Protein AF-A0A1B2IQD3-F1 (afdb_monomer_lite)

pLDDT: mean 78.02, std 20.43, range [32.34, 97.75]

Secondary structure (DSSP, 8-state):
-------------------------------THHHHHHHHHHHS-EEEEESS-EEEEEEE--SSGGG-EEEEEEEE-TT---EEEE--SSSSEEESTTSSEEE---SSTTEEE--SEEEEEHHHHHS---S--EEEEEEHHHHHHHHHTT--SSPPPHHHIIIIIHHHHHHH--EEEE-

Sequence (179 aa):
MNKIIKKLALVGACSMLMSSVVATVPSQTVDAVSSKTFSKYSKKFNRVIVTDPIWVYKIYPRYPMYKTKYVKAYKLKPGDTPIVRHRGVDWGWTVGKSYRYCILKDSFSWFDGYSKYKWVDQGLLDGSMKDEHFAYKFTWKQYCQLIKAGIYTTVHPKKLWNSKIKKMIERWKPETDNS

Organism: Lactobacillus helveticus (NCBI:txid1587)

Foldseek 3Di:
DDDDDDDDDDDDDDDDDDDPPPPPPPPPPPPPVVVVVLVVQAVDWFKKFFLAKFWKWFWDADPVRVPIDTHTDDIDDFLDIWTWGADPPCFGIQTHPPSGMGGRDNDCVGIGTDDQWDWDWVCLQQVDPDPWTKTFIDGPVLVSVCRVVVSDDHGDYNVCNVPPVVVSCVVVVTDMDGD

Structure (mmCIF, N/CA/C/O backbone):
data_AF-A0A1B2IQD3-F1
#
_entry.id   AF-A0A1B2IQD3-F1
#
loop_
_atom_site.group_PDB
_atom_site.id
_atom_site.type_symbol
_atom_site.label_atom_id
_atom_site.label_alt_id
_atom_site.label_comp_id
_atom_site.label_asym_id
_atom_site.label_entity_id
_atom_site.label_seq_id
_atom_site.pdbx_PDB_ins_code
_atom_site.Cartn_x
_atom_site.Cartn_y
_atom_site.Cartn_z
_atom_site.occupancy
_atom_site.B_iso_or_equiv
_atom_site.auth_seq_id
_atom_site.auth_comp_id
_atom_site.auth_asym_id
_atom_site.auth_atom_id
_atom_site.pdbx_PDB_model_num
ATOM 1 N N . MET A 1 1 ? 5.065 57.741 -66.660 1.00 35.22 1 MET A N 1
ATOM 2 C CA . MET A 1 1 ? 4.357 56.946 -67.687 1.00 35.22 1 MET A CA 1
ATOM 3 C C . MET A 1 1 ? 3.021 56.465 -67.131 1.00 35.22 1 MET A C 1
ATOM 5 O O . MET A 1 1 ? 3.025 55.801 -66.109 1.00 35.22 1 MET A O 1
ATOM 9 N N . ASN A 1 2 ? 1.931 56.915 -67.771 1.00 32.34 2 ASN A N 1
ATOM 10 C CA . ASN A 1 2 ? 0.556 56.377 -67.908 1.00 32.34 2 ASN A CA 1
ATOM 11 C C . ASN A 1 2 ? 0.074 55.306 -66.903 1.00 32.34 2 ASN A C 1
ATOM 13 O O . ASN A 1 2 ? 0.658 54.237 -66.827 1.00 32.34 2 ASN A O 1
ATOM 17 N N . LYS A 1 3 ? -0.920 55.585 -66.040 1.00 34.31 3 LYS A N 1
ATOM 18 C CA . LYS A 1 3 ? -2.398 55.656 -66.253 1.00 34.31 3 LYS A CA 1
ATOM 19 C C . LYS A 1 3 ? -3.070 54.312 -66.608 1.00 34.31 3 LYS A C 1
ATOM 21 O O . LYS A 1 3 ? -2.569 53.594 -67.460 1.00 34.31 3 LYS A O 1
ATOM 26 N N . ILE A 1 4 ? -4.295 54.148 -66.061 1.00 43.25 4 ILE A N 1
ATOM 27 C CA . ILE A 1 4 ? -5.412 53.214 -66.391 1.00 43.25 4 ILE A CA 1
ATOM 28 C C . ILE A 1 4 ? -5.539 52.063 -65.364 1.00 43.25 4 ILE A C 1
ATOM 30 O O . ILE A 1 4 ? -4.851 51.061 -65.462 1.00 43.25 4 ILE A O 1
ATOM 34 N N . ILE A 1 5 ? -6.263 52.189 -64.240 1.00 45.41 5 ILE A N 1
ATOM 35 C CA . ILE A 1 5 ? -7.735 52.210 -64.044 1.00 45.41 5 ILE A CA 1
ATOM 36 C C . ILE A 1 5 ? -8.493 51.164 -64.877 1.00 45.41 5 ILE A C 1
ATOM 38 O O . ILE A 1 5 ? -8.816 51.423 -66.030 1.00 45.41 5 ILE A O 1
ATOM 42 N N . LYS A 1 6 ? -8.953 50.086 -64.230 1.00 40.22 6 LYS A N 1
ATOM 43 C CA . LYS A 1 6 ? -10.297 49.527 -64.464 1.00 40.22 6 LYS A CA 1
ATOM 44 C C . LYS A 1 6 ? -10.916 49.118 -63.126 1.00 40.22 6 LYS A C 1
ATOM 46 O O . LYS A 1 6 ? -10.506 48.145 -62.507 1.00 40.22 6 LYS A O 1
ATOM 51 N N . LYS A 1 7 ? -11.901 49.905 -62.687 1.00 41.53 7 LYS A N 1
ATOM 52 C CA . LYS A 1 7 ? -12.913 49.496 -61.710 1.00 41.53 7 LYS A CA 1
ATOM 53 C C . LYS A 1 7 ? -13.908 48.579 -62.423 1.00 41.53 7 LYS A C 1
ATOM 55 O O . LYS A 1 7 ? -14.345 48.929 -63.515 1.00 41.53 7 LYS A O 1
ATOM 60 N N . LEU A 1 8 ? -14.345 47.508 -61.771 1.00 42.41 8 LEU A N 1
ATOM 61 C CA . LEU A 1 8 ? -15.718 47.030 -61.912 1.00 42.41 8 LEU A CA 1
ATOM 62 C C . LEU A 1 8 ? -16.184 46.500 -60.555 1.00 42.41 8 LEU A C 1
ATOM 64 O O . LEU A 1 8 ? -15.512 45.688 -59.926 1.00 42.41 8 LEU A O 1
ATOM 68 N N . ALA A 1 9 ? -17.300 47.051 -60.097 1.00 44.28 9 ALA A N 1
ATOM 69 C CA . ALA A 1 9 ? -17.988 46.716 -58.865 1.00 44.28 9 ALA A CA 1
ATOM 70 C C . ALA A 1 9 ? -19.162 45.780 -59.173 1.00 44.28 9 ALA A C 1
ATOM 72 O O . ALA A 1 9 ? -19.805 45.957 -60.204 1.00 44.28 9 ALA A O 1
ATOM 73 N N . LEU A 1 10 ? -19.468 44.860 -58.256 1.00 37.84 10 LEU A N 1
ATOM 74 C CA . LEU A 1 10 ? -20.819 44.349 -57.971 1.00 37.84 10 LEU A CA 1
ATOM 75 C C . LEU A 1 10 ? -20.723 43.544 -56.659 1.00 37.84 10 LEU A C 1
ATOM 77 O O . LEU A 1 10 ? -20.064 42.514 -56.613 1.00 37.84 10 LEU A O 1
ATOM 81 N N . VAL A 1 11 ? -21.030 44.134 -55.502 1.00 43.00 11 VAL A N 1
ATOM 82 C CA . VAL A 1 11 ? -22.332 44.070 -54.807 1.00 43.00 11 VAL A CA 1
ATOM 83 C C . VAL A 1 11 ? -22.933 42.662 -54.787 1.00 43.00 11 VAL A C 1
ATOM 85 O O . VAL A 1 11 ? -23.519 42.204 -55.760 1.00 43.00 11 VAL A O 1
ATOM 88 N N . GLY A 1 12 ? -22.833 42.031 -53.618 1.00 38.12 12 GLY A N 1
ATOM 89 C CA . GLY A 1 12 ? -23.553 40.824 -53.231 1.00 38.12 12 GLY A CA 1
ATOM 90 C C . GLY A 1 12 ? -23.638 40.779 -51.709 1.00 38.12 12 GLY A C 1
ATOM 91 O O . GLY A 1 12 ? -22.811 40.157 -51.052 1.00 38.12 12 GLY A O 1
ATOM 92 N N . ALA A 1 13 ? -24.587 41.526 -51.148 1.00 39.97 13 ALA A N 1
ATOM 93 C CA . ALA A 1 13 ? -24.945 41.450 -49.740 1.00 39.97 13 ALA A CA 1
ATOM 94 C C . ALA A 1 13 ? -25.742 40.165 -49.497 1.00 39.97 13 ALA A C 1
ATOM 96 O O . ALA A 1 13 ? -26.768 39.975 -50.137 1.00 39.97 13 ALA A O 1
ATOM 97 N N . CYS A 1 14 ? -25.298 39.325 -48.563 1.00 35.53 14 CYS A N 1
ATOM 98 C CA . CYS A 1 14 ? -26.161 38.399 -47.830 1.00 35.53 14 CYS A CA 1
ATOM 99 C C . CYS A 1 14 ? -25.472 37.998 -46.521 1.00 35.53 14 CYS A C 1
ATOM 101 O O . CYS A 1 14 ? -24.672 37.071 -46.452 1.00 35.53 14 CYS A O 1
ATOM 103 N N . SER A 1 15 ? -25.770 38.789 -45.496 1.00 39.31 15 SER A N 1
ATOM 104 C CA . SER A 1 15 ? -26.089 38.376 -44.133 1.00 39.31 15 SER A CA 1
ATOM 105 C C . SER A 1 15 ? -25.894 36.891 -43.805 1.00 39.31 15 SER A C 1
ATOM 107 O O . SER A 1 15 ? -26.739 36.079 -44.162 1.00 39.31 15 SER A O 1
ATOM 109 N N . MET A 1 16 ? -24.889 36.569 -42.990 1.00 39.94 16 MET A N 1
ATOM 110 C CA . MET A 1 16 ? -25.037 35.541 -41.956 1.00 39.94 16 MET A CA 1
ATOM 111 C C . MET A 1 16 ? -24.320 35.999 -40.687 1.00 39.94 16 MET A C 1
ATOM 113 O O . MET A 1 16 ? -23.113 35.853 -40.516 1.00 39.94 16 MET A O 1
ATOM 117 N N . LEU A 1 17 ? -25.122 36.589 -39.802 1.00 42.72 17 LEU A N 1
ATOM 118 C CA . LEU A 1 17 ? -24.899 36.589 -38.366 1.00 42.72 17 LEU A CA 1
ATOM 119 C C . LEU A 1 17 ? -24.645 35.144 -37.923 1.00 42.72 17 LEU A C 1
ATOM 121 O O . LEU A 1 17 ? -25.575 34.348 -37.922 1.00 42.72 17 LEU A O 1
ATOM 125 N N . MET A 1 18 ? -23.419 34.814 -37.531 1.00 37.56 18 MET A N 1
ATOM 126 C CA . MET A 1 18 ? -23.156 33.658 -36.674 1.00 37.56 18 MET A CA 1
ATOM 127 C C . MET A 1 18 ? -22.105 34.058 -35.645 1.00 37.56 18 MET A C 1
ATOM 129 O O . MET A 1 18 ? -20.903 33.926 -35.848 1.00 37.56 18 MET A O 1
ATOM 133 N N . SER A 1 19 ? -22.619 34.624 -34.556 1.00 38.31 19 SER A N 1
ATOM 134 C CA . SER A 1 19 ? -22.278 34.244 -33.188 1.00 38.31 19 SER A CA 1
ATOM 135 C C . SER A 1 19 ? -20.834 33.783 -32.988 1.00 38.31 19 SER A C 1
ATOM 137 O O . SER A 1 19 ? -20.534 32.590 -33.045 1.00 38.31 19 SER A O 1
ATOM 139 N N . SER A 1 20 ? -19.942 34.718 -32.664 1.00 40.41 20 SER A N 1
ATOM 140 C CA . SER A 1 20 ? -18.696 34.386 -31.981 1.00 40.41 20 SER A CA 1
ATOM 141 C C . SER A 1 20 ? -19.049 33.843 -30.594 1.00 40.41 20 SER A C 1
ATOM 143 O O . SER A 1 20 ? -19.101 34.583 -29.611 1.00 40.41 20 SER A O 1
ATOM 145 N N . VAL A 1 21 ? -19.350 32.546 -30.519 1.00 41.75 21 VAL A N 1
ATOM 146 C CA . VAL A 1 21 ? -19.318 31.800 -29.266 1.00 41.75 21 VAL A CA 1
ATOM 147 C C . VAL A 1 21 ? -17.871 31.876 -28.806 1.00 41.75 21 VAL A C 1
ATOM 149 O O . VAL A 1 21 ? -16.997 31.186 -29.329 1.00 41.75 21 VAL A O 1
ATOM 152 N N . VAL A 1 22 ? -17.605 32.772 -27.858 1.00 41.66 22 VAL A N 1
ATOM 153 C CA . VAL A 1 22 ? -16.418 32.682 -27.018 1.00 41.66 22 VAL A CA 1
ATOM 154 C C . VAL A 1 22 ? -16.577 31.354 -26.298 1.00 41.66 22 VAL A C 1
ATOM 156 O O . VAL A 1 22 ? -17.323 31.249 -25.328 1.00 41.66 22 VAL A O 1
ATOM 159 N N . ALA A 1 23 ? -15.955 30.309 -26.836 1.00 35.00 23 ALA A N 1
ATOM 160 C CA . ALA A 1 23 ? -15.779 29.069 -26.116 1.00 35.00 23 ALA A CA 1
ATOM 161 C C . ALA A 1 23 ? -14.883 29.412 -24.925 1.00 35.00 23 ALA A C 1
ATOM 163 O O . ALA A 1 23 ? -13.657 29.429 -25.024 1.00 35.00 23 ALA A O 1
ATOM 164 N N . THR A 1 24 ? -15.509 29.755 -23.802 1.00 38.25 24 THR A N 1
ATOM 165 C CA . THR A 1 24 ? -14.909 29.624 -22.486 1.00 38.25 24 THR A CA 1
ATOM 166 C C . THR A 1 24 ? -14.540 28.159 -22.358 1.00 38.25 24 THR A C 1
ATOM 168 O O . THR A 1 24 ? -15.359 27.314 -22.005 1.00 38.25 24 THR A O 1
ATOM 171 N N . VAL A 1 25 ? -13.300 27.840 -22.732 1.00 37.28 25 VAL A N 1
ATOM 172 C CA . VAL A 1 25 ? -12.695 26.555 -22.410 1.00 37.28 25 VAL A CA 1
ATOM 173 C C . VAL A 1 25 ? -12.861 26.438 -20.899 1.00 37.28 25 VAL A C 1
ATOM 175 O O . VAL A 1 25 ? -12.379 27.330 -20.191 1.00 37.28 25 VAL A O 1
ATOM 178 N N . PRO A 1 26 ? -13.609 25.450 -20.379 1.00 34.31 26 PRO A N 1
ATOM 179 C CA . PRO A 1 26 ? -13.748 25.324 -18.945 1.00 34.31 26 PRO A CA 1
ATOM 180 C C . PRO A 1 26 ? -12.332 25.189 -18.405 1.00 34.31 26 PRO A C 1
ATOM 182 O O . PRO A 1 26 ? -11.585 24.300 -18.820 1.00 34.31 26 PRO A O 1
ATOM 185 N N . SER A 1 27 ? -11.949 26.129 -17.539 1.00 40.22 27 SER A N 1
ATOM 186 C CA . SER A 1 27 ? -10.771 25.999 -16.700 1.00 40.22 27 SER A CA 1
ATOM 187 C C . SER A 1 27 ? -10.938 24.671 -15.981 1.00 40.22 27 SER A C 1
ATOM 189 O O . SER A 1 27 ? -11.734 24.555 -15.050 1.00 40.22 27 SER A O 1
ATOM 191 N N . GLN A 1 28 ? -10.273 23.634 -16.486 1.00 38.03 28 GLN A N 1
ATOM 192 C CA . GLN A 1 28 ? -10.142 22.403 -15.744 1.00 38.03 28 GLN A CA 1
ATOM 193 C C . GLN A 1 28 ? -9.324 22.797 -14.527 1.00 38.03 28 GLN A C 1
ATOM 195 O O . GLN A 1 28 ? -8.118 23.029 -14.622 1.00 38.03 28 GLN A O 1
ATOM 200 N N . THR A 1 29 ? -9.998 22.937 -13.391 1.00 37.03 29 THR A N 1
ATOM 201 C CA . THR A 1 29 ? -9.361 22.924 -12.086 1.00 37.03 29 THR A CA 1
ATOM 202 C C . THR A 1 29 ? -8.645 21.588 -11.977 1.00 37.03 29 THR A C 1
ATOM 204 O O . THR A 1 29 ? -9.214 20.584 -11.562 1.00 37.03 29 THR A O 1
ATOM 207 N N . VAL A 1 30 ? -7.394 21.553 -12.438 1.00 43.38 30 VAL A N 1
ATOM 208 C CA . VAL A 1 30 ? -6.486 20.447 -12.182 1.00 43.38 30 VAL A CA 1
ATOM 209 C C . VAL A 1 30 ? -6.277 20.465 -10.680 1.00 43.38 30 VAL A C 1
ATOM 211 O O . VAL A 1 30 ? -5.643 21.383 -10.159 1.00 43.38 30 VAL A O 1
ATOM 214 N N . ASP A 1 31 ? -6.859 19.487 -9.990 1.00 37.41 31 ASP A N 1
ATOM 215 C CA . ASP A 1 31 ? -6.725 19.284 -8.552 1.00 37.41 31 ASP A CA 1
ATOM 216 C C . ASP A 1 31 ? -5.255 19.417 -8.126 1.00 37.41 31 ASP A C 1
ATOM 218 O O . ASP A 1 31 ? -4.444 18.492 -8.243 1.00 37.41 31 ASP A O 1
ATOM 222 N N . ALA A 1 32 ? -4.892 20.590 -7.603 1.00 39.94 32 ALA A N 1
ATOM 223 C CA . ALA A 1 32 ? -3.526 20.931 -7.208 1.00 39.94 32 ALA A CA 1
ATOM 224 C C . ALA A 1 32 ? -3.006 20.064 -6.039 1.00 39.94 32 ALA A C 1
ATOM 226 O O . ALA A 1 32 ? -1.812 20.076 -5.721 1.00 39.94 32 ALA A O 1
ATOM 227 N N . VAL A 1 33 ? -3.881 19.256 -5.429 1.00 43.84 33 VAL A N 1
ATOM 228 C CA . VAL A 1 33 ? -3.546 18.224 -4.438 1.00 43.84 33 VAL A CA 1
ATOM 229 C C . VAL A 1 33 ? -2.713 17.088 -5.064 1.00 43.84 33 VAL A C 1
ATOM 231 O O . VAL A 1 33 ? -1.908 16.450 -4.372 1.00 43.84 33 VAL A O 1
ATOM 234 N N . SER A 1 34 ? -2.807 16.871 -6.385 1.00 58.12 34 SER A N 1
ATOM 235 C CA . SER A 1 34 ? -2.063 15.811 -7.078 1.00 58.12 34 SER A CA 1
ATOM 236 C C . SER A 1 34 ? -0.561 16.129 -7.193 1.00 58.12 34 SER A C 1
ATOM 238 O O . SER A 1 34 ? 0.275 15.278 -6.885 1.00 58.12 34 SER A O 1
ATOM 240 N N . SER A 1 35 ? -0.187 17.374 -7.509 1.00 61.47 35 SER A N 1
ATOM 241 C CA . SER A 1 35 ? 1.203 17.774 -7.800 1.00 61.47 35 SER A CA 1
ATOM 242 C C . SER A 1 35 ? 2.169 17.524 -6.633 1.00 61.47 35 SER A C 1
ATOM 244 O O . SER A 1 35 ? 3.220 16.894 -6.802 1.00 61.47 35 SER A O 1
ATOM 246 N N . LYS A 1 36 ? 1.809 17.947 -5.413 1.00 68.31 36 LYS A N 1
ATOM 247 C CA . LYS A 1 36 ? 2.662 17.756 -4.223 1.00 68.31 36 LYS A CA 1
ATOM 248 C C . LYS A 1 36 ? 2.822 16.277 -3.876 1.00 68.31 36 LYS A C 1
ATOM 250 O O . LYS A 1 36 ? 3.919 15.833 -3.522 1.00 68.31 36 LYS A O 1
ATOM 255 N N . THR A 1 37 ? 1.743 15.510 -4.012 1.00 73.00 37 THR A N 1
ATOM 256 C CA . THR A 1 37 ? 1.734 14.075 -3.728 1.00 73.00 37 THR A CA 1
ATOM 257 C C . THR A 1 37 ? 2.612 13.339 -4.735 1.00 73.00 37 THR A C 1
ATOM 259 O O . THR A 1 37 ? 3.559 12.663 -4.334 1.00 73.00 37 THR A O 1
ATOM 262 N N . PHE A 1 38 ? 2.419 13.557 -6.036 1.00 79.75 38 PHE A N 1
ATOM 263 C CA . PHE A 1 38 ? 3.298 13.010 -7.072 1.00 79.75 38 PHE A CA 1
ATOM 264 C C . PHE A 1 38 ? 4.761 13.440 -6.889 1.00 79.75 38 PHE A C 1
ATOM 266 O O . PHE A 1 38 ? 5.665 12.609 -7.019 1.00 79.75 38 PHE A O 1
ATOM 273 N N . SER A 1 39 ? 5.025 14.688 -6.489 1.00 82.31 39 SER A N 1
ATOM 274 C CA . SER A 1 39 ? 6.379 15.185 -6.203 1.00 82.31 39 SER A CA 1
ATOM 275 C C . SER A 1 39 ? 7.071 14.389 -5.088 1.00 82.31 39 SER A C 1
ATOM 277 O O . SER A 1 39 ? 8.219 13.959 -5.250 1.00 82.31 39 SER A O 1
ATOM 279 N N . LYS A 1 40 ? 6.368 14.088 -3.983 1.00 87.81 40 LYS A N 1
ATOM 280 C CA . LYS A 1 40 ? 6.886 13.240 -2.889 1.00 87.81 40 LYS A CA 1
ATOM 281 C C . LYS A 1 40 ? 7.350 11.871 -3.399 1.00 87.81 40 LYS A C 1
ATOM 283 O O . LYS A 1 40 ? 8.421 11.396 -3.008 1.00 87.81 40 LYS A O 1
ATOM 288 N N . TYR A 1 41 ? 6.560 11.247 -4.270 1.00 90.69 41 TYR A N 1
ATOM 289 C CA . TYR A 1 41 ? 6.852 9.913 -4.798 1.00 90.69 41 TYR A CA 1
ATOM 290 C C . TYR A 1 41 ? 7.826 9.903 -5.977 1.00 90.69 41 TYR A C 1
ATOM 292 O O . TYR A 1 41 ? 8.415 8.861 -6.259 1.00 90.69 41 TYR A O 1
ATOM 300 N N . SER A 1 42 ? 8.042 11.043 -6.629 1.00 89.50 42 SER A N 1
ATOM 301 C CA . SER A 1 42 ? 8.982 11.169 -7.750 1.00 89.50 42 SER A CA 1
ATOM 302 C C . SER A 1 42 ? 10.420 11.402 -7.283 1.00 89.50 42 SER A C 1
ATOM 304 O O . SER A 1 42 ? 11.367 10.964 -7.941 1.00 89.50 42 SER A O 1
ATOM 306 N N . LYS A 1 43 ? 10.608 12.044 -6.120 1.00 89.00 43 LYS A N 1
ATOM 307 C CA . LYS A 1 43 ? 11.936 12.385 -5.575 1.00 89.00 43 LYS A CA 1
ATOM 308 C C . LYS A 1 43 ? 12.727 11.175 -5.082 1.00 89.00 43 LYS A C 1
ATOM 310 O O . LYS A 1 43 ? 13.935 11.110 -5.283 1.00 89.00 43 LYS A O 1
ATOM 315 N N . LYS A 1 44 ? 12.066 10.212 -4.437 1.00 91.25 44 LYS A N 1
ATOM 316 C CA . LYS A 1 44 ? 12.724 9.041 -3.845 1.00 91.25 44 LYS A CA 1
ATOM 317 C C . LYS A 1 44 ? 11.836 7.809 -3.862 1.00 91.25 44 LYS A C 1
ATOM 319 O O . LYS A 1 44 ? 10.629 7.884 -4.064 1.00 91.25 44 LYS A O 1
ATOM 324 N N . PHE A 1 45 ? 12.464 6.673 -3.607 1.00 94.12 45 PHE A N 1
ATOM 325 C CA . PHE A 1 45 ? 11.773 5.428 -3.331 1.00 94.12 45 PHE A CA 1
ATOM 326 C C . PHE A 1 45 ? 11.076 5.491 -1.967 1.00 94.12 45 PHE A C 1
ATOM 328 O O . PHE A 1 45 ? 11.701 5.818 -0.958 1.00 94.12 45 PHE A O 1
ATOM 335 N N . ASN A 1 46 ? 9.788 5.163 -1.937 1.00 95.06 46 ASN A N 1
ATOM 336 C CA . ASN A 1 46 ? 8.946 5.181 -0.748 1.00 95.06 46 ASN A CA 1
ATOM 337 C C . ASN A 1 46 ? 8.411 3.777 -0.470 1.00 95.06 46 ASN A C 1
ATOM 339 O O . ASN A 1 46 ? 8.005 3.069 -1.388 1.00 95.06 46 ASN A O 1
ATOM 343 N N . ARG A 1 47 ? 8.396 3.375 0.803 1.00 95.88 47 ARG A N 1
ATOM 344 C CA . ARG A 1 47 ? 7.683 2.167 1.228 1.00 95.88 47 ARG A CA 1
ATOM 345 C C . ARG A 1 47 ? 6.182 2.446 1.196 1.00 95.88 47 ARG A C 1
ATOM 347 O O . ARG A 1 47 ? 5.743 3.497 1.666 1.00 95.88 47 ARG A O 1
ATOM 354 N N . VAL A 1 48 ? 5.426 1.502 0.660 1.00 95.62 48 VAL A N 1
ATOM 355 C CA . VAL A 1 48 ? 3.965 1.557 0.584 1.00 95.62 48 VAL A CA 1
ATOM 356 C C . VAL A 1 48 ? 3.380 0.226 1.034 1.00 95.62 48 VAL A C 1
ATOM 358 O O . VAL A 1 48 ? 4.126 -0.735 1.227 1.00 95.62 48 VAL A O 1
ATOM 361 N N . ILE A 1 49 ? 2.067 0.171 1.209 1.00 95.44 49 ILE A N 1
ATOM 362 C CA . ILE A 1 4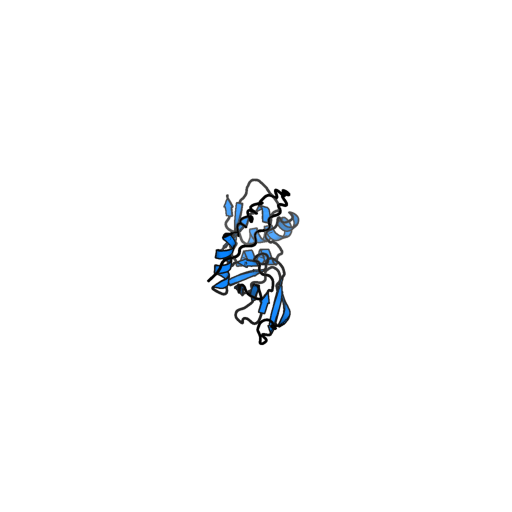9 ? 1.317 -1.074 1.332 1.00 95.44 49 ILE A CA 1
ATOM 363 C C . ILE A 1 49 ? 0.283 -1.163 0.224 1.00 95.44 49 ILE A C 1
ATOM 365 O O . ILE A 1 49 ? -0.418 -0.195 -0.040 1.00 95.44 49 ILE A O 1
ATOM 369 N N . VAL A 1 50 ? 0.193 -2.32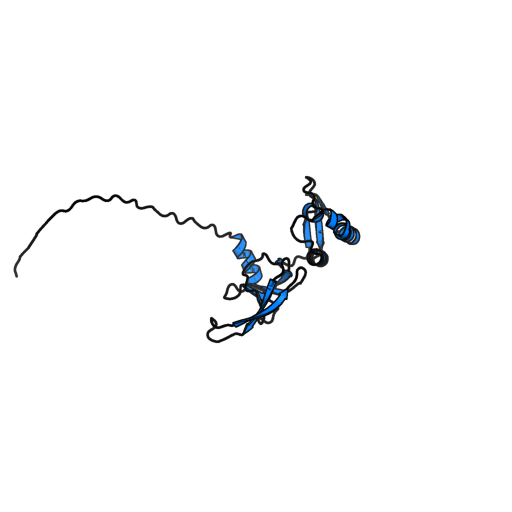0 -0.416 1.00 95.00 50 VAL A N 1
ATOM 370 C CA . VAL A 1 50 ? -0.807 -2.583 -1.447 1.00 95.00 50 VAL A CA 1
ATOM 371 C C . VAL A 1 50 ? -2.175 -2.733 -0.793 1.00 95.00 50 VAL A C 1
ATOM 373 O O . VAL A 1 50 ? -2.342 -3.577 0.087 1.00 95.00 50 VAL A O 1
ATOM 376 N N . THR A 1 51 ? -3.133 -1.916 -1.217 1.00 92.31 51 THR A N 1
ATOM 377 C CA . THR A 1 51 ? -4.541 -1.976 -0.798 1.00 92.31 51 THR A CA 1
ATOM 378 C C . THR A 1 51 ? -5.355 -2.781 -1.803 1.00 92.31 51 THR A C 1
ATOM 380 O O . THR A 1 51 ? -6.103 -3.665 -1.397 1.00 92.31 51 THR A O 1
ATOM 383 N N . ASP A 1 52 ? -5.087 -2.588 -3.100 1.00 90.94 52 ASP A N 1
ATOM 384 C CA . ASP A 1 52 ? -5.740 -3.318 -4.185 1.00 90.94 52 ASP A CA 1
ATOM 385 C C . ASP A 1 52 ? -4.754 -4.193 -4.967 1.00 90.94 52 ASP A C 1
ATOM 387 O O . ASP A 1 52 ? -3.648 -3.749 -5.294 1.00 90.94 52 ASP A O 1
ATOM 391 N N . PRO A 1 53 ? -5.140 -5.424 -5.350 1.00 93.50 53 PRO A N 1
ATOM 392 C CA . PRO A 1 53 ? -4.263 -6.295 -6.116 1.00 93.50 53 PRO A CA 1
ATOM 393 C C . PRO A 1 53 ? -3.831 -5.661 -7.447 1.00 93.50 53 PRO A C 1
ATOM 395 O O . PRO A 1 53 ? -4.672 -5.240 -8.243 1.00 93.50 53 PRO A O 1
ATOM 398 N N . ILE A 1 54 ? -2.531 -5.686 -7.756 1.00 95.56 54 ILE A N 1
ATOM 399 C CA . ILE A 1 54 ? -1.994 -5.047 -8.967 1.00 95.56 54 ILE A CA 1
ATOM 400 C C . ILE A 1 54 ? -0.898 -5.873 -9.644 1.00 95.56 54 ILE A C 1
ATOM 402 O O . ILE A 1 54 ? -0.100 -6.547 -8.993 1.00 95.56 54 ILE A O 1
ATOM 406 N N . TRP A 1 55 ? -0.863 -5.842 -10.978 1.00 96.81 55 TRP A N 1
ATOM 407 C CA . TRP A 1 55 ? 0.161 -6.525 -11.767 1.00 96.81 55 TRP A CA 1
ATOM 408 C C . TRP A 1 55 ? 1.447 -5.709 -11.856 1.00 96.81 55 TRP A C 1
ATOM 410 O O . TRP A 1 55 ? 1.424 -4.524 -12.189 1.00 96.81 55 TRP A O 1
ATOM 420 N N . VAL A 1 56 ? 2.566 -6.391 -11.633 1.00 96.75 56 VAL A N 1
ATOM 421 C CA . VAL A 1 56 ? 3.918 -5.887 -11.845 1.00 96.75 56 VAL A CA 1
ATOM 422 C C . VAL A 1 56 ? 4.475 -6.476 -13.135 1.00 96.75 56 VAL A C 1
ATOM 424 O O . VAL A 1 56 ? 4.345 -7.672 -13.410 1.00 96.75 56 VAL A O 1
ATOM 427 N N . TYR A 1 57 ? 5.126 -5.626 -13.916 1.00 96.19 57 TYR A N 1
ATOM 428 C CA . TYR A 1 57 ? 5.715 -5.946 -15.205 1.00 96.19 57 TYR A CA 1
ATOM 429 C C . TYR A 1 57 ? 7.230 -5.832 -15.121 1.00 96.19 57 TYR A C 1
ATOM 431 O O . TYR A 1 57 ? 7.756 -4.928 -14.480 1.00 96.19 57 TYR A O 1
ATOM 439 N N . LYS A 1 58 ? 7.943 -6.741 -15.778 1.00 95.50 58 LYS A N 1
ATOM 440 C CA . LYS A 1 58 ? 9.382 -6.639 -15.998 1.00 95.50 58 LYS A CA 1
ATOM 441 C C . LYS A 1 58 ? 9.645 -5.787 -17.235 1.00 95.50 58 LYS A C 1
ATOM 443 O O . LYS A 1 58 ? 9.013 -5.989 -18.274 1.00 95.50 58 LYS A O 1
ATOM 448 N N . ILE A 1 59 ? 10.582 -4.858 -17.101 1.00 91.81 59 ILE A N 1
ATOM 449 C CA . ILE A 1 59 ? 10.966 -3.906 -18.139 1.00 91.81 59 ILE A CA 1
ATOM 450 C C . ILE A 1 59 ? 12.109 -4.503 -18.957 1.00 91.81 59 ILE A C 1
ATOM 452 O O . ILE A 1 59 ? 13.146 -4.877 -18.407 1.00 91.81 59 ILE A O 1
ATOM 456 N N . TYR A 1 60 ? 11.920 -4.573 -20.271 1.00 91.31 60 TYR A N 1
ATOM 457 C CA . TYR A 1 60 ? 12.948 -4.940 -21.238 1.00 91.31 60 TYR A CA 1
ATOM 458 C C . TYR A 1 60 ? 13.253 -3.713 -22.100 1.00 91.31 60 TYR A C 1
ATOM 460 O O . TYR A 1 60 ? 12.557 -3.492 -23.100 1.00 91.31 60 TYR A O 1
ATOM 468 N N . PRO A 1 61 ? 14.235 -2.886 -21.692 1.00 85.12 61 PRO A N 1
ATOM 469 C CA . PRO A 1 61 ? 14.565 -1.667 -22.413 1.00 85.12 61 PRO A CA 1
ATOM 470 C C . PRO A 1 61 ? 15.037 -2.015 -23.823 1.00 85.12 61 PRO A C 1
ATOM 472 O O . PRO A 1 61 ? 15.799 -2.962 -24.026 1.00 85.12 61 PRO A O 1
ATOM 475 N N . ARG A 1 62 ? 14.562 -1.252 -24.805 1.00 86.69 62 ARG A N 1
ATOM 476 C CA . ARG A 1 62 ? 15.002 -1.331 -26.200 1.00 86.69 62 ARG A CA 1
ATOM 477 C C . ARG A 1 62 ? 15.302 0.074 -26.694 1.00 86.69 62 ARG A C 1
ATOM 479 O O . ARG A 1 62 ? 14.715 1.032 -26.198 1.00 86.69 62 ARG A O 1
ATOM 486 N N . TYR A 1 63 ? 16.207 0.185 -27.662 1.00 80.25 63 TYR A N 1
ATOM 487 C CA . TYR A 1 63 ? 16.456 1.441 -28.355 1.00 80.25 63 TYR A CA 1
ATOM 488 C C . TYR A 1 63 ? 15.772 1.416 -29.727 1.00 80.25 63 TYR A C 1
ATOM 490 O O . TYR A 1 63 ? 15.921 0.431 -30.457 1.00 80.25 63 TYR A O 1
ATOM 498 N N . PRO A 1 64 ? 15.026 2.465 -30.101 1.00 83.31 64 PRO A N 1
ATOM 499 C CA . PRO A 1 64 ? 14.641 3.635 -29.292 1.00 83.31 64 PRO A CA 1
ATOM 500 C C . PRO A 1 64 ? 13.650 3.303 -28.152 1.00 83.31 64 PRO A C 1
ATOM 502 O O . PRO A 1 64 ? 12.900 2.332 -28.254 1.00 83.31 64 PRO A O 1
ATOM 505 N N . MET A 1 65 ? 13.638 4.110 -27.074 1.00 76.69 65 MET A N 1
ATOM 506 C CA . MET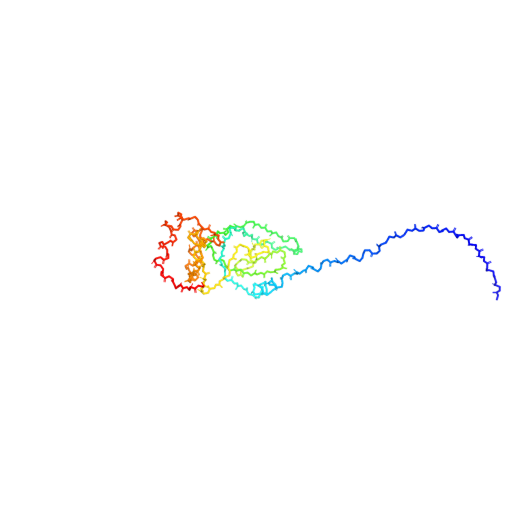 A 1 65 ? 12.928 3.817 -25.805 1.00 76.69 65 MET A CA 1
ATOM 507 C C . MET A 1 65 ? 11.431 3.514 -25.954 1.00 76.69 65 MET A C 1
ATOM 509 O O . MET A 1 65 ? 10.923 2.668 -25.219 1.00 76.69 65 MET A O 1
ATOM 513 N N . TYR A 1 66 ? 10.744 4.110 -26.932 1.00 79.31 66 TYR A N 1
ATOM 514 C CA . TYR A 1 66 ? 9.328 3.832 -27.205 1.00 79.31 66 TYR A CA 1
ATOM 515 C C . TYR A 1 66 ? 9.061 2.373 -27.628 1.00 79.31 66 TYR A C 1
ATOM 517 O O . TYR A 1 66 ? 7.922 1.919 -27.616 1.00 79.31 66 TYR A O 1
ATOM 525 N N . LYS A 1 67 ? 10.103 1.609 -27.988 1.00 84.56 67 LYS A N 1
ATOM 526 C CA . LYS A 1 67 ? 10.023 0.167 -28.282 1.00 84.56 67 LYS A CA 1
ATOM 527 C C . LYS A 1 67 ? 10.234 -0.713 -27.046 1.00 84.56 67 LYS A C 1
ATOM 529 O O . LYS A 1 67 ? 10.378 -1.930 -27.188 1.00 84.56 67 LYS A O 1
ATOM 534 N N . THR A 1 68 ? 10.318 -0.131 -25.848 1.00 86.44 68 THR A N 1
ATOM 535 C CA . THR A 1 68 ? 10.475 -0.884 -24.596 1.00 86.44 68 THR A CA 1
ATOM 536 C C . THR A 1 68 ? 9.334 -1.884 -24.433 1.00 86.44 68 THR A C 1
ATOM 538 O O . THR A 1 68 ? 8.164 -1.555 -24.615 1.00 86.44 68 THR A O 1
ATOM 541 N N . LYS A 1 69 ? 9.677 -3.131 -24.091 1.00 90.69 69 LYS A N 1
ATOM 542 C CA . LYS A 1 69 ? 8.702 -4.209 -23.898 1.00 90.69 69 LYS A CA 1
ATOM 543 C C . LYS A 1 69 ? 8.433 -4.419 -22.409 1.00 90.69 69 LYS A C 1
ATOM 545 O O . LYS A 1 69 ? 9.368 -4.512 -21.613 1.00 90.69 69 LYS A O 1
ATOM 550 N N . TYR A 1 70 ? 7.160 -4.588 -22.059 1.00 92.31 70 TYR A N 1
ATOM 551 C CA . TYR A 1 70 ? 6.709 -4.914 -20.705 1.00 92.31 70 TYR A CA 1
ATOM 552 C C . TYR A 1 70 ? 6.127 -6.323 -20.682 1.00 92.31 70 TYR A C 1
ATOM 554 O O . TYR A 1 70 ? 5.239 -6.649 -21.467 1.00 92.31 70 TYR A O 1
ATOM 562 N N . VAL A 1 71 ? 6.624 -7.174 -19.788 1.00 95.31 71 VAL A N 1
ATOM 563 C CA . VAL A 1 71 ? 6.140 -8.557 -19.638 1.00 95.31 71 VAL A CA 1
ATOM 564 C C . VAL A 1 71 ? 5.602 -8.737 -18.228 1.00 95.31 71 VAL A C 1
ATOM 566 O O . VAL A 1 71 ? 6.285 -8.370 -17.275 1.00 95.31 71 VAL A O 1
ATOM 569 N N . LYS A 1 72 ? 4.393 -9.294 -18.073 1.00 96.56 72 LYS A N 1
ATOM 570 C CA . LYS A 1 72 ? 3.827 -9.605 -16.748 1.00 96.56 72 LYS A CA 1
ATOM 571 C C . LYS A 1 72 ? 4.808 -10.482 -15.967 1.00 96.56 72 LYS A C 1
ATOM 573 O O . LYS A 1 72 ? 5.250 -11.505 -16.477 1.00 96.56 72 LYS A O 1
ATOM 578 N N . ALA A 1 73 ? 5.150 -10.064 -14.753 1.00 96.88 73 ALA A N 1
ATOM 579 C CA . ALA A 1 73 ? 6.111 -10.760 -13.905 1.00 96.88 73 ALA A CA 1
ATOM 580 C C . ALA A 1 73 ? 5.414 -11.438 -12.723 1.00 96.88 73 ALA A C 1
ATOM 582 O O . ALA A 1 73 ? 5.493 -12.650 -12.567 1.00 96.88 73 ALA A O 1
ATOM 583 N N . TYR A 1 74 ? 4.713 -10.661 -11.898 1.00 97.75 74 TYR A N 1
ATOM 584 C CA . TYR A 1 74 ? 3.994 -11.163 -10.727 1.00 97.75 74 TYR A CA 1
ATOM 585 C C . TYR A 1 74 ? 2.872 -10.204 -10.327 1.00 97.75 74 TYR A C 1
ATOM 587 O O . TYR A 1 74 ? 2.802 -9.072 -10.807 1.00 97.75 74 TYR A O 1
ATOM 595 N N . LYS A 1 75 ? 1.982 -10.662 -9.445 1.00 97.19 75 LYS A N 1
ATOM 596 C CA . LYS A 1 75 ? 0.875 -9.868 -8.907 1.00 97.19 75 LYS A CA 1
ATOM 597 C C . LYS A 1 75 ? 1.142 -9.547 -7.440 1.00 97.19 75 LYS A C 1
ATOM 599 O O . LYS A 1 75 ? 1.359 -10.466 -6.655 1.00 97.19 75 LYS A O 1
ATOM 604 N N . LEU A 1 76 ? 1.104 -8.267 -7.088 1.00 96.44 76 LEU A N 1
ATOM 605 C CA . LEU A 1 76 ? 1.082 -7.822 -5.699 1.00 96.44 76 LEU A CA 1
ATOM 606 C C . LEU A 1 76 ? -0.324 -8.019 -5.133 1.00 96.44 76 LEU A C 1
ATOM 608 O O . LEU A 1 76 ? -1.319 -7.729 -5.806 1.00 96.44 76 LEU A O 1
ATOM 612 N N . LYS A 1 77 ? -0.401 -8.531 -3.910 1.00 94.75 77 LYS A N 1
ATOM 613 C CA . LYS A 1 77 ? -1.642 -8.780 -3.177 1.00 94.75 77 LYS A CA 1
ATOM 614 C C . LYS A 1 77 ? -1.836 -7.729 -2.079 1.00 94.75 77 LYS A C 1
ATOM 616 O O . LYS A 1 77 ? -0.850 -7.159 -1.609 1.00 94.75 77 LYS A O 1
ATOM 621 N N . PRO A 1 78 ? -3.082 -7.505 -1.626 1.00 93.69 78 PRO A N 1
ATOM 622 C CA . PRO A 1 78 ? -3.347 -6.660 -0.473 1.00 93.69 78 PRO A CA 1
ATOM 623 C C . PRO A 1 78 ? -2.500 -7.075 0.734 1.00 93.69 78 PRO A C 1
ATOM 625 O O . PRO A 1 78 ? -2.434 -8.254 1.092 1.00 93.69 78 PRO A O 1
ATOM 628 N N . GLY A 1 79 ? -1.823 -6.103 1.339 1.00 91.06 79 GLY A N 1
ATOM 629 C CA . GLY A 1 79 ? -0.913 -6.312 2.462 1.00 91.06 79 GLY A CA 1
ATOM 630 C C . GLY A 1 79 ? 0.567 -6.448 2.086 1.00 91.06 79 GLY A C 1
ATOM 631 O O . GLY A 1 79 ? 1.417 -6.356 2.975 1.00 91.06 79 GLY A O 1
ATOM 632 N N . ASP A 1 80 ? 0.903 -6.628 0.805 1.00 95.50 80 ASP A N 1
ATOM 633 C CA . ASP A 1 80 ? 2.297 -6.597 0.351 1.00 95.50 80 ASP A CA 1
ATOM 634 C C . ASP A 1 80 ? 2.884 -5.192 0.544 1.00 95.50 80 ASP A C 1
ATOM 636 O O . ASP A 1 80 ? 2.193 -4.190 0.364 1.00 95.50 80 ASP A O 1
ATOM 640 N N . THR A 1 81 ? 4.173 -5.096 0.893 1.00 96.12 81 THR A N 1
ATOM 641 C CA . THR A 1 81 ? 4.822 -3.811 1.231 1.00 96.12 81 THR A CA 1
ATOM 642 C C . THR A 1 81 ? 5.992 -3.457 0.308 1.00 96.12 81 THR A C 1
ATOM 644 O O . THR A 1 81 ? 7.153 -3.420 0.738 1.00 96.12 81 THR A O 1
ATOM 647 N N . PRO A 1 82 ? 5.737 -3.212 -0.990 1.00 96.19 82 PRO A N 1
ATOM 648 C CA . PRO A 1 82 ? 6.796 -2.878 -1.921 1.00 96.19 82 PRO A CA 1
ATOM 649 C C . PRO A 1 82 ? 7.382 -1.490 -1.636 1.00 96.19 82 PRO A C 1
ATOM 651 O O . PRO A 1 82 ? 6.815 -0.637 -0.949 1.00 96.19 82 PRO A O 1
ATOM 654 N N . ILE A 1 83 ? 8.553 -1.259 -2.217 1.00 96.88 83 ILE A N 1
ATOM 655 C CA . ILE A 1 83 ? 9.153 0.066 -2.312 1.00 96.88 83 ILE A CA 1
ATOM 656 C C . ILE A 1 83 ? 8.889 0.576 -3.722 1.00 96.88 83 ILE A C 1
ATOM 658 O O . ILE A 1 83 ? 9.243 -0.112 -4.678 1.00 96.88 83 ILE A O 1
ATOM 662 N N . VAL A 1 84 ? 8.308 1.766 -3.860 1.00 95.88 84 VAL A N 1
ATOM 663 C CA . VAL A 1 84 ? 7.955 2.335 -5.164 1.00 95.88 84 VAL A CA 1
ATOM 664 C C . VAL A 1 84 ? 8.441 3.758 -5.365 1.00 95.88 84 VAL A C 1
ATOM 666 O O . VAL A 1 84 ? 8.672 4.502 -4.412 1.00 95.88 84 VAL A O 1
ATOM 669 N N . ARG A 1 85 ? 8.602 4.136 -6.629 1.00 93.81 85 ARG A N 1
ATOM 670 C CA . ARG A 1 85 ? 8.912 5.500 -7.0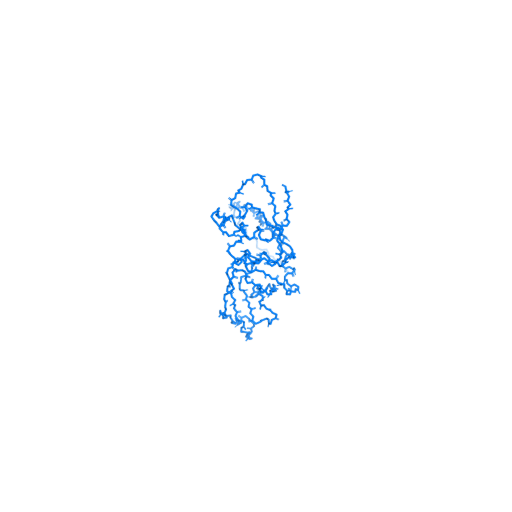58 1.00 93.81 85 ARG A CA 1
ATOM 671 C C . ARG A 1 85 ? 8.048 5.846 -8.263 1.00 93.81 85 ARG A C 1
ATOM 673 O O . ARG A 1 85 ? 7.992 5.061 -9.206 1.00 93.81 85 ARG A O 1
ATOM 680 N N . HIS A 1 86 ? 7.417 7.010 -8.229 1.00 91.94 86 HIS A N 1
ATOM 681 C CA . HIS A 1 86 ? 6.686 7.545 -9.371 1.00 91.94 86 HIS A CA 1
ATOM 682 C C . HIS A 1 86 ? 7.673 8.039 -10.436 1.00 91.94 86 HIS A C 1
ATOM 684 O O . HIS A 1 86 ? 8.715 8.611 -10.097 1.00 91.94 86 HIS A O 1
ATOM 690 N N . ARG A 1 87 ? 7.383 7.788 -11.716 1.00 81.81 87 ARG A N 1
ATOM 691 C CA . ARG A 1 87 ? 8.278 8.167 -12.820 1.00 81.81 87 ARG A CA 1
ATOM 692 C C . ARG A 1 87 ? 7.648 9.115 -13.838 1.00 81.81 87 ARG A C 1
ATOM 694 O O . ARG A 1 87 ? 8.427 9.733 -14.553 1.00 81.81 87 ARG A O 1
ATOM 701 N N . GLY A 1 88 ? 6.321 9.281 -13.861 1.00 64.00 88 GLY A N 1
ATOM 702 C CA . GLY A 1 88 ? 5.628 10.255 -14.718 1.00 64.00 88 GLY A CA 1
ATOM 703 C C . GLY A 1 88 ? 5.917 10.125 -16.221 1.00 64.00 88 GLY A C 1
ATOM 704 O O . GLY A 1 88 ? 5.798 11.108 -16.939 1.00 64.00 88 GLY A O 1
ATOM 705 N N . VAL A 1 89 ? 6.361 8.948 -16.679 1.00 65.25 89 VAL A N 1
ATOM 706 C CA . VAL A 1 89 ? 6.674 8.615 -18.087 1.00 65.25 89 VAL A CA 1
ATOM 707 C C . VAL A 1 89 ? 5.991 7.287 -18.454 1.00 65.25 89 VAL A C 1
ATOM 709 O O . VAL A 1 89 ? 5.159 6.830 -17.678 1.00 65.25 89 VAL A O 1
ATOM 712 N N . ASP A 1 90 ? 6.357 6.656 -19.583 1.00 66.50 90 ASP A N 1
ATOM 713 C CA . ASP A 1 90 ? 5.831 5.407 -20.197 1.00 66.50 90 ASP A CA 1
ATOM 714 C C . ASP A 1 90 ? 5.373 4.264 -19.253 1.00 66.50 90 ASP A C 1
ATOM 716 O O . ASP A 1 90 ? 4.634 3.368 -19.664 1.00 66.50 90 ASP A O 1
ATOM 720 N N . TRP A 1 91 ? 5.793 4.268 -17.986 1.00 77.12 91 TRP A N 1
ATOM 721 C CA . TRP A 1 91 ? 5.189 3.497 -16.902 1.00 77.12 91 TRP A CA 1
ATOM 722 C C . TRP A 1 91 ? 4.993 4.361 -15.643 1.00 77.12 91 TRP A C 1
ATOM 724 O O . TRP A 1 91 ? 5.897 5.090 -15.228 1.00 77.12 91 TRP A O 1
ATOM 734 N N . GLY A 1 92 ? 3.841 4.223 -14.975 1.00 86.25 92 GLY A N 1
ATOM 735 C CA . GLY A 1 92 ? 3.481 5.056 -13.816 1.00 86.25 92 GLY A CA 1
ATOM 736 C C . GLY A 1 92 ? 4.428 4.892 -12.620 1.00 86.25 92 GLY A C 1
ATOM 737 O O . GLY A 1 92 ? 4.991 5.865 -12.108 1.00 86.25 92 GLY A O 1
ATOM 738 N N . TRP A 1 93 ? 4.685 3.647 -12.198 1.00 93.06 93 TRP A N 1
ATOM 739 C CA . TRP A 1 93 ? 5.479 3.374 -10.990 1.00 93.06 93 TRP A CA 1
ATOM 740 C C . TRP A 1 93 ? 6.606 2.388 -11.240 1.00 93.06 93 TRP A C 1
ATOM 742 O O . TRP A 1 93 ? 6.408 1.355 -11.869 1.00 93.06 93 TRP A O 1
ATOM 752 N N . THR A 1 94 ? 7.779 2.651 -10.674 1.00 94.25 94 THR A N 1
ATOM 753 C CA . THR A 1 94 ? 8.846 1.659 -10.520 1.00 94.25 94 THR A CA 1
ATOM 754 C C . THR A 1 94 ? 8.652 0.892 -9.218 1.00 94.25 94 THR A C 1
ATOM 756 O O . THR A 1 94 ? 8.417 1.506 -8.179 1.00 94.25 94 THR A O 1
ATOM 759 N N . VAL A 1 95 ? 8.805 -0.433 -9.269 1.00 95.12 95 VAL A N 1
ATOM 760 C CA . VAL A 1 95 ? 8.715 -1.339 -8.117 1.00 95.12 95 VAL A CA 1
ATOM 761 C C . VAL A 1 95 ? 10.099 -1.895 -7.782 1.00 95.12 95 VAL A C 1
ATOM 763 O O . VAL A 1 95 ? 10.803 -2.433 -8.636 1.00 95.12 95 VAL A O 1
ATOM 766 N N . GLY A 1 96 ? 10.494 -1.777 -6.517 1.00 92.56 96 GLY A N 1
ATOM 767 C CA . GLY A 1 96 ? 11.840 -2.092 -6.048 1.00 92.56 96 GLY A CA 1
ATOM 768 C C . GLY A 1 96 ? 12.875 -1.040 -6.460 1.00 92.56 96 GLY A C 1
ATOM 769 O O . GLY A 1 96 ? 12.603 -0.129 -7.234 1.00 92.56 96 GLY A O 1
ATOM 770 N N . LYS A 1 97 ? 14.100 -1.163 -5.938 1.00 90.19 97 LYS A N 1
ATOM 771 C CA . LYS A 1 97 ? 15.182 -0.186 -6.179 1.00 90.19 97 LYS A CA 1
ATOM 772 C C . LYS A 1 97 ? 15.925 -0.383 -7.509 1.00 90.19 97 LYS A C 1
ATOM 774 O O . LYS A 1 97 ? 16.765 0.436 -7.858 1.00 90.19 97 LYS A O 1
ATOM 779 N N . SER A 1 98 ? 15.652 -1.467 -8.239 1.00 85.94 98 SER A N 1
ATOM 780 C CA . SER A 1 98 ? 16.462 -1.911 -9.382 1.00 85.94 98 SER A CA 1
ATOM 781 C C . SER A 1 98 ? 16.001 -1.387 -10.745 1.00 85.94 98 SER A C 1
ATOM 783 O O . SER A 1 98 ? 16.620 -1.732 -11.744 1.00 85.94 98 SER A O 1
ATOM 785 N N . TYR A 1 99 ? 14.918 -0.601 -10.818 1.00 87.88 99 TYR A N 1
ATOM 786 C CA . TYR A 1 99 ? 14.300 -0.124 -12.073 1.00 87.88 99 TYR A CA 1
ATOM 787 C C . TYR A 1 99 ? 13.932 -1.222 -13.088 1.00 87.88 99 TYR A C 1
ATOM 789 O O . TYR A 1 99 ? 13.574 -0.923 -14.220 1.00 87.88 99 TYR A O 1
ATOM 79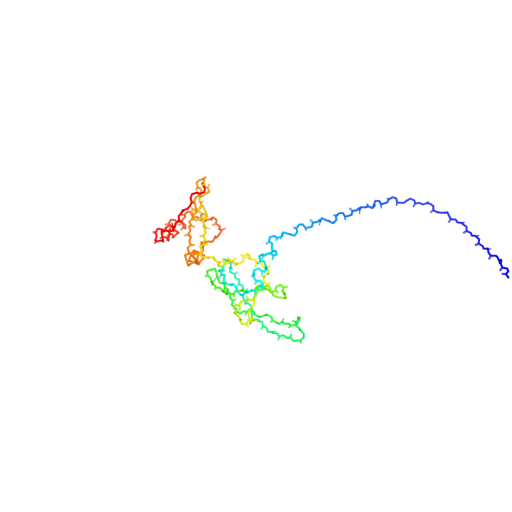7 N N . ARG A 1 100 ? 13.976 -2.500 -12.691 1.00 92.31 100 ARG A N 1
ATOM 798 C CA . ARG A 1 100 ? 13.659 -3.649 -13.554 1.00 92.31 100 ARG A CA 1
ATOM 799 C C . ARG A 1 100 ? 12.170 -3.959 -13.618 1.00 92.31 100 ARG A C 1
ATOM 801 O O . ARG A 1 100 ? 11.755 -4.723 -14.485 1.00 92.31 100 ARG A O 1
ATOM 808 N N . TYR A 1 101 ? 11.393 -3.413 -12.689 1.00 95.06 101 TYR A N 1
ATOM 809 C CA . TYR A 1 101 ? 9.978 -3.710 -12.543 1.00 95.06 101 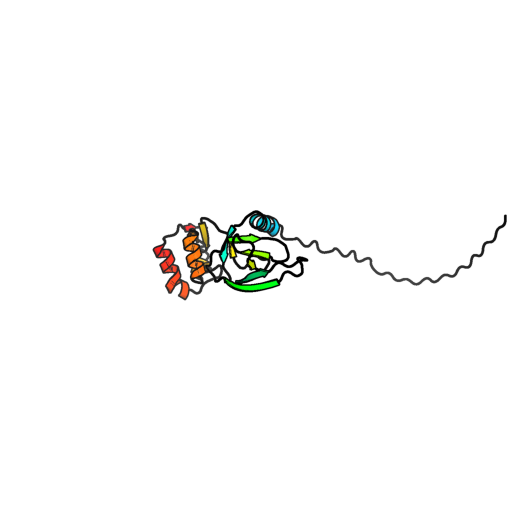TYR A CA 1
ATOM 810 C C . TYR A 1 101 ? 9.154 -2.432 -12.482 1.00 95.06 101 TYR A C 1
ATOM 812 O O . TYR A 1 101 ? 9.561 -1.454 -11.848 1.00 95.06 101 TYR A O 1
ATOM 820 N N . CYS A 1 102 ? 7.985 -2.457 -13.109 1.00 94.19 102 CYS A N 1
ATOM 821 C CA . CYS A 1 102 ? 7.055 -1.345 -13.108 1.00 94.19 102 CYS A CA 1
ATOM 822 C C . CYS A 1 102 ? 5.598 -1.776 -12.944 1.00 94.19 102 CYS A C 1
ATOM 824 O O . CYS A 1 102 ? 5.234 -2.941 -13.107 1.00 94.19 102 CYS A O 1
ATOM 826 N N . ILE A 1 103 ? 4.765 -0.795 -12.628 1.00 94.38 103 ILE A N 1
ATOM 827 C CA . ILE A 1 103 ? 3.311 -0.849 -12.696 1.00 94.38 103 ILE A CA 1
ATOM 828 C C . ILE A 1 103 ? 2.888 0.178 -13.745 1.00 94.38 103 ILE A C 1
ATOM 830 O O . ILE A 1 103 ? 3.291 1.340 -13.686 1.00 94.38 103 ILE A O 1
ATOM 834 N N . LEU A 1 104 ? 2.057 -0.258 -14.689 1.00 90.50 104 LEU A N 1
ATOM 835 C CA . LEU A 1 104 ? 1.578 0.555 -15.814 1.00 90.50 104 LEU A CA 1
ATOM 836 C C . LEU A 1 104 ? 0.321 1.387 -15.476 1.00 90.50 104 LEU A C 1
ATOM 838 O O . LEU A 1 104 ? -0.307 1.942 -16.365 1.00 90.50 104 LEU A O 1
ATOM 842 N N . LYS A 1 105 ? -0.068 1.457 -14.197 1.00 87.06 105 LYS A N 1
ATOM 843 C CA . LYS A 1 105 ? -1.211 2.237 -13.698 1.00 87.06 105 LYS A CA 1
ATOM 844 C C . LYS A 1 105 ? -0.710 3.501 -13.016 1.00 87.06 105 LYS A C 1
ATOM 846 O O . LYS A 1 105 ? -0.082 3.397 -11.967 1.00 87.06 105 LYS A O 1
ATOM 851 N N . ASP A 1 106 ? -1.037 4.673 -13.543 1.00 86.62 106 ASP A N 1
ATOM 852 C CA . ASP A 1 106 ? -0.582 5.942 -12.972 1.00 86.62 106 ASP A CA 1
ATOM 853 C C . ASP A 1 106 ? -1.586 6.539 -11.968 1.00 86.62 106 ASP A C 1
ATOM 855 O O . ASP A 1 106 ? -2.243 7.543 -12.210 1.00 86.62 106 ASP A O 1
ATOM 859 N N . SER A 1 107 ? -1.797 5.851 -10.840 1.00 86.81 107 SER A N 1
ATOM 860 C CA . SER A 1 107 ? -2.683 6.338 -9.770 1.00 86.81 107 SER A CA 1
ATOM 861 C C . SER A 1 107 ? -2.247 5.842 -8.393 1.00 86.81 107 SER A C 1
ATOM 863 O O . SER A 1 107 ? -1.538 4.840 -8.289 1.00 86.81 107 SER A O 1
ATOM 865 N N . PHE A 1 108 ? -2.739 6.501 -7.343 1.00 88.44 108 PHE A N 1
ATOM 866 C CA . PHE A 1 108 ? -2.542 6.115 -5.940 1.00 88.44 108 PHE A CA 1
ATOM 867 C C . PHE A 1 108 ? -3.531 5.057 -5.438 1.00 88.44 108 PHE A C 1
ATOM 869 O O . PHE A 1 108 ? -3.315 4.487 -4.381 1.00 88.44 108 PHE A O 1
ATOM 876 N N . SER A 1 109 ? -4.590 4.764 -6.199 1.00 88.94 109 SER A N 1
ATOM 877 C CA . SER A 1 109 ? -5.708 3.899 -5.770 1.00 88.94 109 SER A CA 1
ATOM 878 C C . SER A 1 109 ? -5.307 2.517 -5.243 1.00 88.94 109 SER A C 1
ATOM 880 O O . SER A 1 109 ? -6.027 1.937 -4.446 1.00 88.94 109 SER A O 1
ATOM 882 N N . TRP A 1 110 ? -4.166 1.982 -5.678 1.00 91.38 110 TRP A N 1
ATOM 883 C CA . TRP A 1 110 ? -3.749 0.620 -5.353 1.00 91.38 110 TRP A CA 1
ATOM 884 C C . TRP A 1 110 ? -2.860 0.513 -4.109 1.00 91.38 110 TRP A C 1
ATOM 886 O O . TRP A 1 110 ? -2.477 -0.603 -3.742 1.00 91.38 110 TRP A O 1
ATOM 896 N N . PHE A 1 111 ? -2.490 1.632 -3.476 1.00 93.75 111 PHE A N 1
ATOM 897 C CA . PHE A 1 111 ? -1.629 1.598 -2.300 1.00 93.75 111 PHE A CA 1
ATOM 898 C C . PHE A 1 111 ? -1.836 2.749 -1.320 1.00 93.75 111 PHE A C 1
ATOM 900 O O . PHE A 1 111 ? -2.221 3.855 -1.681 1.00 93.75 111 PHE A O 1
ATOM 907 N N . ASP A 1 112 ? -1.388 2.508 -0.091 1.00 92.31 112 ASP A N 1
ATOM 908 C CA . ASP A 1 112 ? -1.194 3.531 0.925 1.00 92.31 112 ASP A CA 1
ATOM 909 C C . ASP A 1 112 ? 0.284 3.782 1.221 1.00 92.31 112 ASP A C 1
ATOM 911 O O . ASP A 1 112 ? 1.107 2.868 1.317 1.00 92.31 112 ASP A O 1
ATOM 915 N N . GLY A 1 113 ? 0.633 5.054 1.406 1.00 92.31 113 GLY A N 1
ATOM 916 C CA . GLY A 1 113 ? 1.984 5.460 1.783 1.00 92.31 113 GLY A CA 1
ATOM 917 C C . GLY A 1 113 ? 2.337 5.094 3.222 1.00 92.31 113 GLY A C 1
ATOM 918 O O . GLY A 1 113 ? 1.498 5.203 4.118 1.00 92.31 113 GLY A O 1
ATOM 919 N N . TYR A 1 114 ? 3.608 4.748 3.458 1.00 92.44 114 TYR A N 1
ATOM 920 C CA . TYR A 1 114 ? 4.127 4.546 4.811 1.00 92.44 114 TYR A CA 1
ATOM 921 C C . TYR A 1 114 ? 3.846 5.746 5.722 1.00 92.44 114 TYR A C 1
ATOM 923 O O . TYR A 1 114 ? 4.191 6.889 5.403 1.00 92.44 114 TYR A O 1
ATOM 931 N N . SER A 1 115 ? 3.293 5.443 6.892 1.00 90.06 115 SER A N 1
ATOM 932 C CA . SER A 1 115 ? 3.185 6.343 8.034 1.00 90.06 115 SER A CA 1
ATOM 933 C C . SER A 1 115 ? 3.515 5.568 9.304 1.00 90.06 115 SER A C 1
ATOM 935 O O . SER A 1 115 ? 3.155 4.397 9.412 1.00 90.06 115 SER A O 1
ATOM 937 N N . LYS A 1 116 ? 4.185 6.206 10.274 1.00 91.31 116 LYS A N 1
ATOM 938 C CA . LYS A 1 116 ? 4.508 5.572 11.566 1.00 91.31 116 LYS A CA 1
ATOM 939 C C . LYS A 1 116 ? 3.232 5.075 12.258 1.00 91.31 116 LYS A C 1
ATOM 941 O O . LYS A 1 116 ? 3.206 3.951 12.763 1.00 91.31 116 LYS A O 1
ATOM 946 N N . TYR A 1 117 ? 2.187 5.899 12.197 1.00 92.00 117 TYR A N 1
ATOM 947 C CA . TYR A 1 117 ? 0.852 5.599 12.697 1.00 92.00 117 TYR A CA 1
ATOM 948 C C . TYR A 1 117 ? -0.211 5.889 11.638 1.00 92.00 117 TYR A C 1
ATOM 950 O O . TYR A 1 117 ? -0.045 6.788 10.806 1.00 92.00 117 TYR A O 1
ATOM 958 N N . LYS A 1 118 ? -1.304 5.136 11.680 1.00 90.94 118 LYS A N 1
ATOM 959 C CA . LYS A 1 118 ? -2.503 5.349 10.877 1.00 90.94 118 LYS A CA 1
ATOM 960 C C . LYS A 1 118 ? -3.712 5.353 11.795 1.00 90.94 118 LYS A C 1
ATOM 962 O O . LYS A 1 118 ? -3.926 4.388 12.522 1.00 90.94 118 LYS A O 1
ATOM 967 N N . TRP A 1 119 ? -4.463 6.442 11.737 1.00 89.81 119 TRP A N 1
ATOM 968 C CA . TRP A 1 119 ? -5.775 6.539 12.351 1.00 89.81 119 TRP A CA 1
ATOM 969 C C . TRP A 1 119 ? -6.793 5.907 11.413 1.00 89.81 119 TRP A C 1
ATOM 971 O O . TRP A 1 119 ? -6.779 6.189 10.212 1.00 89.81 119 TRP A O 1
ATOM 981 N N . VAL A 1 120 ? -7.610 5.008 11.949 1.00 88.00 120 VAL A N 1
ATOM 982 C CA . VAL A 1 120 ? -8.699 4.362 11.219 1.00 88.00 120 VAL A CA 1
ATOM 983 C C . VAL A 1 120 ? -9.958 4.510 12.053 1.00 88.00 120 VAL A C 1
ATOM 985 O O . VAL A 1 120 ? -9.980 4.101 13.213 1.00 88.00 120 VAL A O 1
ATOM 988 N N . ASP A 1 121 ? -10.972 5.108 11.445 1.00 86.69 121 ASP A N 1
ATOM 989 C CA . ASP A 1 121 ? -12.297 5.300 12.024 1.00 86.69 121 ASP A CA 1
ATOM 990 C C . ASP A 1 121 ? -12.919 3.951 12.431 1.00 86.69 121 ASP A C 1
ATOM 992 O O . ASP A 1 121 ? -12.807 2.960 11.698 1.00 86.69 121 ASP A O 1
ATOM 996 N N . GLN A 1 122 ? -13.544 3.890 13.610 1.00 85.38 122 GLN A N 1
ATOM 997 C CA . GLN A 1 122 ? -14.187 2.665 14.082 1.00 85.38 122 GLN A CA 1
ATOM 998 C C . GLN A 1 122 ? -15.328 2.214 13.166 1.00 85.38 122 GLN A C 1
ATOM 1000 O O . GLN A 1 122 ? -15.451 1.012 12.933 1.00 85.38 122 GLN A O 1
ATOM 1005 N N . GLY A 1 123 ? -16.128 3.128 12.625 1.00 81.62 123 GLY A N 1
ATOM 1006 C CA . GLY A 1 123 ? -17.256 2.823 11.749 1.00 81.62 123 GLY A CA 1
ATOM 1007 C C . GLY A 1 123 ? -16.839 2.095 10.472 1.00 81.62 123 GLY A C 1
ATOM 1008 O O . GLY A 1 123 ? -17.550 1.208 9.989 1.00 81.62 123 GLY A O 1
ATOM 1009 N N . LEU A 1 124 ? -15.627 2.364 9.967 1.00 81.38 124 LEU A N 1
ATOM 1010 C CA . LEU A 1 124 ? -15.033 1.567 8.884 1.00 81.38 124 LEU A CA 1
ATOM 1011 C C . LEU A 1 124 ? -14.791 0.112 9.309 1.00 81.38 124 LEU A C 1
ATOM 1013 O O . LEU A 1 124 ? -14.939 -0.811 8.508 1.00 81.38 124 LEU A O 1
ATOM 1017 N N . LEU A 1 125 ? -14.422 -0.108 10.570 1.00 83.88 125 LEU A N 1
ATOM 1018 C CA . LEU A 1 125 ? -14.062 -1.415 11.107 1.00 83.88 125 LEU A CA 1
ATOM 1019 C C . LEU A 1 125 ? -15.272 -2.233 11.569 1.00 83.88 125 LEU A C 1
ATOM 1021 O O . LEU A 1 125 ? -15.314 -3.439 11.323 1.00 83.88 125 LEU A O 1
ATOM 1025 N N . ASP A 1 126 ? -16.227 -1.618 12.259 1.00 79.38 126 ASP A N 1
ATOM 1026 C CA . ASP A 1 126 ? -17.365 -2.315 12.862 1.00 79.38 126 ASP A CA 1
ATOM 1027 C C . ASP A 1 126 ? -18.638 -2.304 12.005 1.00 79.38 126 ASP A C 1
ATOM 1029 O O . ASP A 1 126 ? -19.581 -3.059 12.277 1.00 79.38 126 ASP A O 1
ATOM 1033 N N . GLY A 1 127 ? -18.626 -1.515 10.931 1.00 73.62 127 GLY A N 1
ATOM 1034 C CA . GLY A 1 127 ? -19.732 -1.388 9.999 1.00 73.62 127 GLY A CA 1
ATOM 1035 C C . GLY A 1 127 ? -20.840 -0.455 10.475 1.00 73.62 127 GLY A C 1
ATOM 1036 O O . GLY A 1 127 ? -21.910 -0.434 9.864 1.00 73.62 127 GLY A O 1
ATOM 1037 N N . SER A 1 128 ? -20.635 0.257 11.585 1.00 72.19 128 SER A N 1
ATOM 1038 C CA . SER A 1 128 ? -21.627 1.133 12.188 1.00 72.19 128 SER A CA 1
ATOM 1039 C C . SER A 1 128 ? -21.312 2.596 11.878 1.00 72.19 128 SER A C 1
ATOM 1041 O O . SER A 1 128 ? -20.305 3.145 12.298 1.00 72.19 128 SER A O 1
ATOM 1043 N N . MET A 1 129 ? -22.194 3.240 11.115 1.00 64.94 129 MET A N 1
ATOM 1044 C CA . MET A 1 129 ? -22.181 4.692 10.892 1.00 64.94 129 MET A CA 1
ATOM 1045 C C . MET A 1 129 ? -22.909 5.386 12.052 1.00 64.94 129 MET A C 1
ATOM 1047 O O . MET A 1 129 ? -23.918 6.050 11.839 1.00 64.94 129 MET A O 1
ATOM 1051 N N . LYS A 1 130 ? -22.509 5.099 13.294 1.00 64.88 130 LYS A N 1
ATOM 1052 C CA . LYS A 1 130 ? -23.084 5.772 14.465 1.00 64.88 130 LYS A CA 1
ATOM 1053 C C . LYS A 1 130 ? -22.442 7.145 14.636 1.00 64.88 130 LYS A C 1
ATOM 1055 O O . LYS A 1 130 ? -21.288 7.310 14.269 1.00 64.88 130 LYS A O 1
ATOM 1060 N N . ASP A 1 131 ? -23.177 8.060 15.262 1.00 58.78 131 ASP A N 1
ATOM 1061 C CA . ASP A 1 131 ? -22.763 9.454 15.477 1.00 58.78 131 ASP A CA 1
ATOM 1062 C C . ASP A 1 131 ? -21.536 9.607 16.404 1.00 58.78 131 ASP A C 1
ATOM 1064 O O . ASP A 1 131 ? -20.887 10.649 16.409 1.00 58.78 131 ASP A O 1
ATOM 1068 N N . GLU A 1 132 ? -21.188 8.575 17.182 1.00 59.28 132 GLU A N 1
ATOM 1069 C CA . GLU A 1 132 ? -19.961 8.539 17.989 1.00 59.28 132 GLU A CA 1
ATOM 1070 C C . GLU A 1 132 ? -18.784 8.027 17.144 1.00 59.28 132 GLU A C 1
ATOM 1072 O O . GLU A 1 132 ? -18.606 6.821 16.952 1.00 59.28 132 GLU A O 1
ATOM 1077 N N . HIS A 1 133 ? -17.970 8.958 16.646 1.00 68.19 133 HIS A N 1
ATOM 1078 C CA . HIS A 1 133 ? -16.811 8.679 15.802 1.00 68.19 133 HIS A CA 1
ATOM 1079 C C . HIS A 1 133 ? -15.517 8.756 16.616 1.00 68.19 133 HIS A C 1
ATOM 1081 O O . HIS A 1 133 ? -14.915 9.818 16.750 1.00 68.19 133 HIS A O 1
ATOM 1087 N N . PHE A 1 134 ? -15.040 7.628 17.143 1.00 83.38 134 PHE A N 1
ATOM 1088 C CA . PHE A 1 134 ? -13.653 7.553 17.605 1.00 83.38 134 PHE A CA 1
ATOM 1089 C C . PHE A 1 134 ? -12.785 6.743 16.643 1.00 83.38 134 PHE A C 1
ATOM 1091 O O . PHE A 1 134 ? -13.237 5.821 15.955 1.00 83.38 134 PHE A O 1
ATOM 1098 N N . ALA A 1 135 ? -11.506 7.104 16.573 1.00 88.44 135 ALA A N 1
ATOM 1099 C CA . ALA A 1 135 ? -10.541 6.470 15.687 1.00 88.44 135 ALA A CA 1
ATOM 1100 C C . ALA A 1 135 ? -9.523 5.647 16.477 1.00 88.44 135 ALA A C 1
ATOM 1102 O O . ALA A 1 135 ? -9.074 6.037 17.553 1.00 88.44 135 ALA A O 1
ATOM 1103 N N . TYR A 1 136 ? -9.096 4.521 15.907 1.00 90.06 136 TYR A N 1
ATOM 1104 C CA . TYR A 1 136 ? -8.005 3.715 16.447 1.00 90.06 136 TYR A CA 1
ATOM 1105 C C . TYR A 1 136 ? -6.672 4.107 15.818 1.00 90.06 136 TYR A C 1
ATOM 1107 O O . TYR A 1 136 ? -6.529 4.144 14.591 1.00 90.06 136 TYR A O 1
ATOM 1115 N N . LYS A 1 137 ? -5.653 4.311 16.654 1.00 93.69 137 LYS A N 1
ATOM 1116 C CA . LYS A 1 137 ? -4.278 4.560 16.220 1.00 93.69 137 LYS A CA 1
ATOM 1117 C C . LYS A 1 137 ? -3.514 3.254 16.049 1.00 93.69 137 LYS A C 1
ATOM 1119 O O . LYS A 1 137 ? -3.005 2.669 17.005 1.00 93.69 137 LYS A O 1
ATOM 1124 N N . PHE A 1 138 ? -3.346 2.819 14.809 1.00 93.00 138 PHE A N 1
ATOM 1125 C CA . PHE A 1 138 ? -2.544 1.643 14.491 1.00 93.00 138 PHE A CA 1
ATOM 1126 C C . PHE A 1 138 ? -1.105 2.017 14.152 1.00 93.00 138 PHE A C 1
ATOM 1128 O O . PHE A 1 138 ? -0.839 2.930 13.371 1.00 93.00 138 PHE A O 1
ATOM 1135 N N . THR A 1 139 ? -0.145 1.256 14.673 1.00 95.12 139 THR A N 1
ATOM 1136 C CA . THR A 1 139 ? 1.217 1.236 14.121 1.00 95.12 139 THR A CA 1
ATOM 1137 C C . THR A 1 139 ? 1.190 0.753 12.671 1.00 95.12 139 THR A C 1
ATOM 1139 O O . THR A 1 139 ? 0.309 -0.017 12.278 1.00 95.12 139 THR A O 1
ATOM 1142 N N . TRP A 1 140 ? 2.205 1.110 11.876 1.00 93.19 140 TRP A N 1
ATOM 1143 C CA . TRP A 1 140 ? 2.318 0.619 10.494 1.00 93.19 140 TRP A CA 1
ATOM 1144 C C . TRP A 1 140 ? 2.174 -0.906 10.379 1.00 93.19 140 TRP A C 1
ATOM 1146 O O . TRP A 1 140 ? 1.505 -1.405 9.479 1.00 93.19 140 TRP A O 1
ATOM 1156 N N . LYS A 1 141 ? 2.772 -1.664 11.309 1.00 93.56 141 LYS A N 1
ATOM 1157 C CA . LYS A 1 141 ? 2.720 -3.133 11.310 1.00 93.56 141 LYS A CA 1
ATOM 1158 C C . LYS A 1 141 ? 1.298 -3.657 11.529 1.00 93.56 141 LYS A C 1
ATOM 1160 O O . LYS A 1 141 ? 0.890 -4.583 10.833 1.00 93.56 141 LYS A O 1
ATOM 1165 N N . GLN A 1 142 ? 0.559 -3.064 12.465 1.00 94.25 142 GLN A N 1
ATOM 1166 C CA . GLN A 1 142 ? -0.840 -3.411 12.733 1.00 94.25 142 GLN A CA 1
ATOM 1167 C C . GLN A 1 142 ? -1.726 -3.047 11.540 1.00 94.25 142 GLN A C 1
ATOM 1169 O O . GLN A 1 142 ? -2.496 -3.884 11.076 1.00 94.25 142 GLN A O 1
ATOM 1174 N N . TYR A 1 143 ? -1.532 -1.854 10.966 1.00 92.81 143 TYR A N 1
ATOM 1175 C CA . TYR A 1 143 ? -2.223 -1.444 9.744 1.00 92.81 143 TYR A CA 1
ATOM 1176 C C . TYR A 1 143 ? -1.984 -2.440 8.603 1.00 92.81 143 TYR A C 1
ATOM 1178 O O . TYR A 1 143 ? -2.927 -2.902 7.967 1.00 92.81 143 TYR A O 1
ATOM 1186 N N . CYS A 1 144 ? -0.736 -2.884 8.412 1.00 92.50 144 CYS A N 1
ATOM 1187 C CA . CYS A 1 144 ? -0.434 -3.890 7.397 1.00 92.50 144 CYS A CA 1
ATOM 1188 C C . CYS A 1 144 ? -1.164 -5.216 7.619 1.00 92.50 144 CYS A C 1
ATOM 1190 O O . CYS A 1 144 ? -1.570 -5.874 6.661 1.00 92.50 144 CYS A O 1
ATOM 1192 N N . GLN A 1 145 ? -1.326 -5.620 8.878 1.00 92.75 145 GLN A N 1
ATOM 1193 C CA . GLN A 1 145 ? -2.049 -6.835 9.233 1.00 92.75 145 GLN A CA 1
ATOM 1194 C C . GLN A 1 145 ? -3.553 -6.710 8.968 1.00 92.75 145 GLN A C 1
ATOM 1196 O O . GLN A 1 145 ? -4.145 -7.700 8.543 1.00 92.75 145 GLN A O 1
ATOM 1201 N N . LEU A 1 146 ? -4.147 -5.525 9.152 1.00 90.94 146 LEU A N 1
ATOM 1202 C CA . LEU A 1 146 ? -5.539 -5.251 8.774 1.00 90.94 146 LEU A CA 1
ATOM 1203 C C . LEU A 1 146 ? -5.732 -5.392 7.259 1.00 90.94 146 LEU A C 1
ATOM 1205 O O . LEU A 1 146 ? -6.529 -6.222 6.821 1.00 90.94 146 LEU A O 1
ATOM 1209 N N . ILE A 1 147 ? -4.914 -4.706 6.455 1.00 90.81 147 ILE A N 1
ATOM 1210 C CA . ILE A 1 147 ? -5.021 -4.768 4.989 1.00 90.81 147 ILE A CA 1
ATOM 1211 C C . ILE A 1 147 ? -4.806 -6.199 4.474 1.00 90.81 147 ILE A C 1
ATOM 1213 O O . ILE A 1 147 ? -5.600 -6.704 3.681 1.00 90.81 147 ILE A O 1
ATOM 1217 N N . LYS A 1 148 ? -3.797 -6.917 4.992 1.00 90.38 148 LYS A N 1
ATOM 1218 C CA . LYS A 1 148 ? -3.559 -8.335 4.655 1.00 90.38 148 LYS A CA 1
ATOM 1219 C C . LYS A 1 148 ? -4.744 -9.236 5.017 1.00 90.38 148 LYS A C 1
ATOM 1221 O O . LYS A 1 148 ? -4.962 -10.274 4.398 1.00 90.38 148 LYS A O 1
ATOM 1226 N N . ALA A 1 149 ? -5.495 -8.864 6.046 1.00 87.81 149 ALA A N 1
ATOM 1227 C CA . ALA A 1 149 ? -6.678 -9.574 6.491 1.00 87.81 149 ALA A CA 1
ATOM 1228 C C . ALA A 1 149 ? -7.940 -9.259 5.668 1.00 87.81 149 ALA A C 1
ATOM 1230 O O . ALA A 1 149 ? -8.981 -9.835 5.998 1.00 87.81 149 ALA A O 1
ATOM 1231 N N . GLY A 1 150 ? -7.841 -8.415 4.633 1.00 83.56 150 GLY A N 1
ATOM 1232 C CA . GLY A 1 150 ? -8.972 -7.935 3.838 1.00 83.56 150 GLY A CA 1
ATOM 1233 C C . GLY A 1 150 ? -9.763 -6.824 4.531 1.00 83.56 150 GLY A C 1
ATOM 1234 O O . GLY A 1 150 ? -10.903 -6.577 4.158 1.00 83.56 150 GLY A O 1
ATOM 1235 N N . ILE A 1 151 ? -9.177 -6.195 5.554 1.00 84.31 151 ILE A N 1
ATOM 1236 C CA . ILE A 1 151 ? -9.782 -5.113 6.329 1.00 84.31 151 ILE A CA 1
ATOM 1237 C C . ILE A 1 151 ? -9.149 -3.807 5.832 1.00 84.31 151 ILE A C 1
ATOM 1239 O O . ILE A 1 151 ? -8.077 -3.424 6.298 1.00 84.31 151 ILE A O 1
ATOM 1243 N N . TYR A 1 152 ? -9.745 -3.196 4.811 1.00 72.38 152 TYR A N 1
ATOM 1244 C CA . TYR A 1 152 ? -9.252 -2.009 4.106 1.00 72.38 152 TYR A CA 1
ATOM 1245 C C . TYR A 1 152 ? -10.404 -1.030 3.854 1.00 72.38 152 TYR A C 1
ATOM 1247 O O . TYR A 1 152 ? -11.529 -1.492 3.722 1.00 72.38 152 TYR A O 1
ATOM 1255 N N . THR A 1 153 ? -10.079 0.272 3.788 1.00 60.88 153 THR A N 1
ATOM 1256 C CA . THR A 1 153 ? -10.846 1.544 3.603 1.00 60.88 153 THR A CA 1
ATOM 1257 C C . THR A 1 153 ? -12.328 1.532 3.158 1.00 60.88 153 THR A C 1
ATOM 1259 O O . THR A 1 153 ? -12.776 2.434 2.457 1.00 60.88 153 THR A O 1
ATOM 1262 N N . THR A 1 154 ? -13.111 0.541 3.546 1.00 65.62 154 THR A N 1
ATOM 1263 C CA . THR A 1 154 ? -14.514 0.323 3.201 1.00 65.62 154 THR A CA 1
ATOM 1264 C C . THR A 1 154 ? -15.228 -0.185 4.442 1.00 65.62 154 THR A C 1
ATOM 1266 O O . THR A 1 154 ? -14.618 -0.811 5.304 1.00 65.62 154 THR A O 1
ATOM 1269 N N . VAL A 1 155 ? -16.521 0.100 4.536 1.00 71.44 155 VAL A N 1
ATOM 1270 C CA . VAL A 1 155 ? -17.358 -0.327 5.658 1.00 71.44 155 VAL A CA 1
ATOM 1271 C C . VAL A 1 155 ? -17.425 -1.854 5.685 1.00 71.44 155 VAL A C 1
ATOM 1273 O O . VAL A 1 155 ? -17.874 -2.486 4.724 1.00 71.44 155 VAL A O 1
ATOM 1276 N N . HIS A 1 156 ? -16.971 -2.462 6.778 1.00 75.56 156 HIS A N 1
ATOM 1277 C CA . HIS A 1 156 ? -16.952 -3.915 6.903 1.00 75.56 156 HIS A CA 1
ATOM 1278 C C . HIS A 1 156 ? -18.242 -4.487 7.508 1.00 75.56 156 HIS A C 1
ATOM 1280 O O . HIS A 1 156 ? -18.852 -3.873 8.378 1.00 75.56 156 HIS A O 1
ATOM 1286 N N . PRO A 1 157 ? -18.661 -5.711 7.125 1.00 78.00 157 PRO A N 1
ATOM 1287 C CA . PRO A 1 157 ? -19.815 -6.350 7.747 1.00 78.00 157 PRO A CA 1
ATOM 1288 C C . PRO A 1 157 ? -19.578 -6.632 9.236 1.00 78.00 157 PRO A C 1
ATOM 1290 O O . PRO A 1 157 ? -18.531 -7.163 9.617 1.00 78.00 157 PRO A O 1
ATOM 1293 N N . LYS A 1 158 ? -20.613 -6.453 10.066 1.00 79.12 158 LYS A N 1
ATOM 1294 C CA . LYS A 1 158 ? -20.594 -6.734 11.518 1.00 79.12 158 LYS A CA 1
ATOM 1295 C C . LYS A 1 158 ? -20.099 -8.148 11.886 1.00 79.12 158 LYS A C 1
ATOM 1297 O O . LYS A 1 158 ? -19.521 -8.370 12.949 1.00 79.12 158 LYS A O 1
ATOM 1302 N N . LYS A 1 159 ? -20.272 -9.131 10.993 1.00 82.31 159 LYS A N 1
ATOM 1303 C CA . LYS A 1 159 ? -19.723 -10.493 11.154 1.00 82.31 159 LYS A CA 1
ATOM 1304 C C . LYS A 1 159 ? -18.188 -10.507 11.153 1.00 82.31 159 LYS A C 1
ATOM 1306 O O . LYS A 1 159 ? -17.581 -11.222 11.954 1.00 82.31 159 LYS A O 1
ATOM 1311 N N . LEU A 1 160 ? -17.555 -9.735 10.267 1.00 83.75 160 LEU A N 1
ATOM 1312 C CA . LEU A 1 160 ? -16.096 -9.619 10.191 1.00 83.75 160 LEU A CA 1
ATOM 1313 C C . LEU A 1 160 ? -15.546 -8.927 11.444 1.00 83.75 160 LEU A C 1
ATOM 1315 O O . LEU A 1 160 ? -14.532 -9.367 11.994 1.00 83.75 160 LEU A O 1
ATOM 1319 N N . TRP A 1 161 ? -16.274 -7.926 11.945 1.00 85.38 161 TRP A N 1
ATOM 1320 C CA . TRP A 1 161 ? -15.976 -7.273 13.215 1.00 85.38 161 TRP A CA 1
ATOM 1321 C C . TRP A 1 161 ? -15.896 -8.267 14.375 1.00 85.38 161 TRP A C 1
ATOM 1323 O O . TRP A 1 161 ? -14.827 -8.455 14.958 1.00 85.38 161 TRP A O 1
ATOM 1333 N N . ASN A 1 162 ? -16.994 -8.977 14.646 1.00 83.69 162 ASN A N 1
ATOM 1334 C CA . ASN A 1 162 ? -17.096 -9.898 15.782 1.00 83.69 162 ASN A CA 1
ATOM 1335 C C . ASN A 1 162 ? -16.106 -11.070 15.705 1.00 83.69 162 ASN A C 1
ATOM 1337 O O . ASN A 1 162 ? -15.593 -11.533 16.723 1.00 83.69 162 ASN A O 1
ATOM 1341 N N . SER A 1 163 ? -15.842 -11.580 14.501 1.00 84.94 163 SER A N 1
ATOM 1342 C CA . SER A 1 163 ? -15.019 -12.781 14.326 1.00 84.94 163 SER A CA 1
ATOM 1343 C C . SER A 1 163 ? -13.516 -12.500 14.319 1.00 84.94 163 SER A C 1
ATOM 1345 O O . SER A 1 163 ? -12.747 -13.354 14.775 1.00 84.94 163 SER A O 1
ATOM 1347 N N . LYS A 1 164 ? -13.097 -11.330 13.812 1.00 88.50 164 LYS A N 1
ATOM 1348 C CA . LYS A 1 164 ? -11.696 -11.051 13.474 1.00 88.50 164 LYS A CA 1
ATOM 1349 C C . LYS A 1 164 ? -11.217 -9.690 13.966 1.00 88.50 164 LYS A C 1
ATOM 1351 O O . LYS A 1 164 ? -10.246 -9.647 14.719 1.00 88.50 164 LYS A O 1
ATOM 1356 N N . ILE A 1 165 ? -11.878 -8.603 13.567 1.00 88.81 165 ILE A N 1
ATOM 1357 C CA . ILE A 1 165 ? -11.369 -7.241 13.801 1.00 88.81 165 ILE A CA 1
ATOM 1358 C C . ILE A 1 165 ? -11.335 -6.924 15.298 1.00 88.81 165 ILE A C 1
ATOM 1360 O O . ILE A 1 165 ? -10.287 -6.534 15.811 1.00 88.81 165 ILE A O 1
ATOM 1364 N N . LYS A 1 166 ? -12.428 -7.206 16.018 1.00 89.69 166 LYS A N 1
ATOM 1365 C CA . LYS A 1 166 ? -12.532 -6.993 17.467 1.00 89.69 166 LYS A CA 1
ATOM 1366 C C . LYS A 1 166 ? -11.406 -7.700 18.227 1.00 89.69 166 LYS A C 1
ATOM 1368 O O . LYS A 1 166 ? -10.697 -7.070 19.001 1.00 89.69 166 LYS A O 1
ATOM 1373 N N . LYS A 1 167 ? -11.147 -8.973 17.912 1.00 91.88 167 LYS A N 1
ATOM 1374 C CA . LYS A 1 167 ? -10.066 -9.763 18.532 1.00 91.88 167 LYS A CA 1
ATOM 1375 C C . LYS A 1 167 ? -8.673 -9.189 18.259 1.00 91.88 167 LYS A C 1
ATOM 1377 O O . LYS A 1 167 ? -7.779 -9.316 19.094 1.00 91.88 167 LYS A O 1
ATOM 1382 N N . MET A 1 168 ? -8.456 -8.610 17.074 1.00 93.31 168 MET A N 1
ATOM 1383 C CA . MET A 1 168 ? -7.191 -7.949 16.734 1.00 93.31 168 MET A CA 1
ATOM 1384 C C . MET A 1 168 ? -7.017 -6.671 17.560 1.00 93.31 168 MET A C 1
ATOM 1386 O O . MET A 1 168 ? -5.957 -6.480 18.149 1.00 93.31 168 MET A O 1
ATOM 1390 N N . ILE A 1 169 ? -8.066 -5.853 17.672 1.00 91.38 169 ILE A N 1
ATOM 1391 C CA . ILE A 1 169 ? -8.065 -4.618 18.467 1.00 91.38 169 ILE A CA 1
ATOM 1392 C C . ILE A 1 169 ? -7.867 -4.917 19.956 1.00 91.38 169 ILE A C 1
ATOM 1394 O O . ILE A 1 169 ? -6.972 -4.342 20.564 1.00 91.38 169 ILE A O 1
ATOM 1398 N N . GLU A 1 170 ? -8.613 -5.863 20.530 1.00 92.44 170 GLU A N 1
ATOM 1399 C CA . GLU A 1 170 ? -8.487 -6.272 21.941 1.00 92.44 170 GLU A CA 1
ATOM 1400 C C . GLU A 1 170 ? -7.077 -6.767 22.279 1.00 92.44 170 GLU A C 1
ATOM 1402 O O . GLU A 1 170 ? -6.545 -6.489 23.355 1.00 92.44 170 GLU A O 1
ATOM 1407 N N . ARG A 1 171 ? -6.442 -7.478 21.339 1.00 94.56 171 ARG A N 1
ATOM 1408 C CA . ARG A 1 171 ? -5.060 -7.944 21.482 1.00 94.56 171 ARG A CA 1
ATOM 1409 C C . ARG A 1 171 ? -4.053 -6.802 21.415 1.00 94.56 171 ARG A C 1
ATOM 1411 O O . ARG A 1 171 ? -3.033 -6.849 22.095 1.00 94.56 171 ARG A O 1
ATOM 1418 N N . TRP A 1 172 ? -4.285 -5.832 20.540 1.00 95.12 172 TRP A N 1
ATOM 1419 C CA . TRP A 1 172 ? -3.337 -4.756 20.263 1.00 95.12 172 TRP A CA 1
ATOM 1420 C C . TRP A 1 172 ? -3.470 -3.557 21.187 1.00 95.12 172 TRP A C 1
ATOM 1422 O O . TRP A 1 172 ? -2.487 -2.835 21.327 1.00 95.12 172 TRP A O 1
ATOM 1432 N N . LYS A 1 173 ? -4.653 -3.350 21.777 1.00 93.19 173 LYS A N 1
ATOM 1433 C CA . LYS A 1 173 ? -4.997 -2.205 22.627 1.00 93.19 173 LYS A CA 1
ATOM 1434 C C . LYS A 1 173 ? -4.498 -0.870 22.037 1.00 93.19 173 LYS A C 1
ATOM 1436 O O . LYS A 1 173 ? -3.708 -0.186 22.685 1.00 93.19 173 LYS A O 1
ATOM 1441 N N . PRO A 1 174 ? -4.865 -0.537 20.781 1.00 92.06 174 PRO A N 1
ATOM 1442 C CA . PRO A 1 174 ? -4.445 0.718 20.162 1.00 92.06 174 PRO A CA 1
ATOM 1443 C C . PRO A 1 174 ? -4.982 1.921 20.948 1.00 92.06 174 PRO A C 1
ATOM 1445 O O . PRO A 1 174 ? -6.065 1.851 21.528 1.00 92.06 174 PRO A O 1
ATOM 1448 N N . GLU A 1 175 ? -4.237 3.027 20.930 1.00 91.88 175 GLU A N 1
ATOM 1449 C CA . GLU A 1 175 ? -4.735 4.317 21.422 1.00 91.88 175 GLU A CA 1
ATOM 1450 C C . GLU A 1 175 ? -6.007 4.710 20.650 1.00 91.88 175 GLU A C 1
ATOM 1452 O O . GLU A 1 175 ? -6.151 4.375 19.467 1.00 91.88 175 GLU A O 1
ATOM 1457 N N . THR A 1 176 ? -6.912 5.415 21.324 1.00 90.25 176 THR A N 1
ATOM 1458 C CA . THR A 1 176 ? -8.166 5.923 20.751 1.00 90.25 176 THR A CA 1
ATOM 1459 C C . THR A 1 176 ? -8.211 7.435 20.884 1.00 90.25 176 THR A C 1
ATOM 1461 O O . THR A 1 176 ? -7.612 7.985 21.809 1.00 90.25 176 THR A O 1
ATOM 1464 N N . ASP A 1 177 ? -8.871 8.088 19.937 1.00 84.50 177 ASP A N 1
ATOM 1465 C CA . ASP A 1 177 ? -9.129 9.525 19.964 1.00 84.50 177 ASP A CA 1
ATOM 1466 C C . ASP A 1 177 ? -10.611 9.746 19.678 1.00 84.50 177 ASP A C 1
ATOM 1468 O O . ASP A 1 177 ? -11.115 9.245 18.666 1.00 84.50 177 ASP A O 1
ATOM 1472 N N . ASN A 1 178 ? -11.296 10.427 20.595 1.00 74.38 178 ASN A N 1
ATOM 1473 C CA . ASN A 1 178 ? -12.709 10.761 20.462 1.00 74.38 178 ASN A CA 1
ATOM 1474 C C . ASN A 1 178 ? -12.779 12.058 19.658 1.00 74.38 178 ASN A C 1
ATOM 1476 O O . ASN A 1 178 ? -12.347 13.099 20.152 1.00 74.38 178 ASN A O 1
ATOM 1480 N N . SER A 1 179 ? -13.248 11.964 18.412 1.00 56.66 179 SER A N 1
ATOM 1481 C CA . SER A 1 179 ? -13.429 13.120 17.525 1.00 56.66 179 SER A CA 1
ATOM 1482 C C . SER A 1 179 ? -14.808 13.734 17.714 1.00 56.66 179 SER A C 1
ATOM 1484 O O . SER A 1 179 ? -15.759 12.954 17.939 1.00 56.66 179 SER A O 1
#

Radius of gyration: 28.92 Å; chains: 1; bounding box: 43×70×90 Å